Protein AF-A0A2M9IQR4-F1 (afdb_monomer_lite)

pLDDT: mean 74.5, std 19.41, range [40.22, 96.88]

Secondary structure (DSSP, 8-state):
--HHHHHHHHHHHHHHHHHHHTTSTT--HHHHHHHHHHHHTTSPPPPTTSSPTT--TT-TT---SS--TT--------

Radius of gyration: 16.99 Å; chains: 1; bounding box: 28×40×50 Å

Sequence (78 aa):
MCEPVDDFHRTVSLLVALAVYTHVPGADPEFIDAVGPALSASLPEPPPGVFPPGFDPRGGRGSSPGCPWWGRRRGRRG

Structure (mmCIF, N/CA/C/O backbone):
data_AF-A0A2M9IQR4-F1
#
_entry.id   AF-A0A2M9IQR4-F1
#
loop_
_atom_site.group_PDB
_atom_site.id
_atom_site.type_symbol
_atom_site.label_atom_id
_atom_site.label_alt_id
_atom_site.label_comp_id
_atom_site.label_asym_id
_atom_site.label_entity_id
_atom_site.label_seq_id
_atom_site.pdbx_PDB_ins_code
_atom_site.Cartn_x
_atom_site.Cartn_y
_atom_site.Cartn_z
_atom_site.occupancy
_atom_site.B_iso_or_equiv
_atom_site.auth_seq_id
_atom_site.auth_comp_id
_atom_site.auth_asym_id
_atom_site.auth_atom_id
_atom_site.pdbx_PDB_model_num
ATOM 1 N N . MET A 1 1 ? 0.107 -11.989 22.562 1.00 47.59 1 MET A N 1
ATOM 2 C CA . MET A 1 1 ? 0.114 -11.936 21.091 1.00 47.59 1 MET A CA 1
ATOM 3 C C . MET A 1 1 ? -1.044 -11.044 20.685 1.00 47.59 1 MET A C 1
ATOM 5 O O . MET A 1 1 ? -2.187 -11.437 20.884 1.00 47.59 1 MET A O 1
ATOM 9 N N . CYS A 1 2 ? -0.772 -9.801 20.286 1.00 51.16 2 CYS A N 1
ATOM 10 C CA . CYS A 1 2 ? -1.805 -8.912 19.755 1.00 51.16 2 CYS A CA 1
ATOM 11 C C . CYS A 1 2 ? -1.838 -9.103 18.237 1.00 51.16 2 CYS A C 1
ATOM 13 O O . CYS A 1 2 ? -1.282 -8.291 17.512 1.00 51.16 2 CYS A O 1
ATOM 15 N N . GLU A 1 3 ? -2.501 -10.164 17.775 1.00 62.03 3 GLU A N 1
ATOM 16 C CA . GLU A 1 3 ? -2.727 -10.471 16.350 1.00 62.03 3 GLU A CA 1
ATOM 17 C C . GLU A 1 3 ? -3.052 -9.248 15.455 1.00 62.03 3 GLU A C 1
ATOM 19 O O . GLU A 1 3 ? -2.488 -9.153 14.366 1.00 62.03 3 GLU A O 1
ATOM 24 N N . PRO A 1 4 ? -3.877 -8.261 15.877 1.00 68.81 4 PRO A N 1
ATOM 25 C CA . PRO A 1 4 ? -4.175 -7.102 15.027 1.00 68.81 4 PRO A CA 1
ATOM 26 C C . PRO A 1 4 ? -2.990 -6.154 14.781 1.00 68.81 4 PRO A C 1
ATOM 28 O O . PRO A 1 4 ? -3.000 -5.427 13.789 1.00 68.81 4 PRO A O 1
ATOM 31 N N . VAL A 1 5 ? -1.972 -6.127 15.653 1.00 74.94 5 VAL A N 1
ATOM 32 C CA . VAL A 1 5 ? -0.795 -5.263 15.444 1.00 74.94 5 VAL A CA 1
ATOM 33 C C . VAL A 1 5 ? 0.152 -5.872 14.412 1.00 74.94 5 VAL A C 1
ATOM 35 O 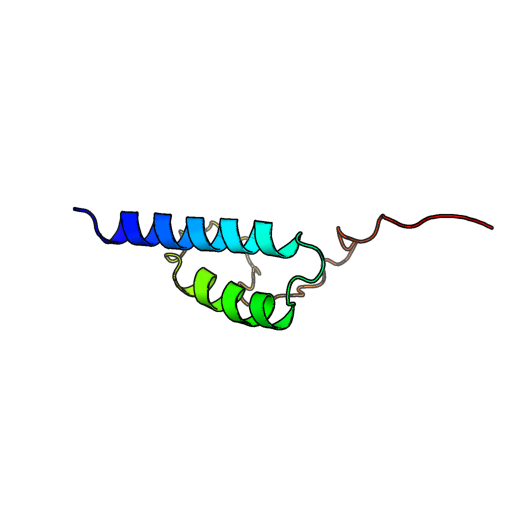O . VAL A 1 5 ? 0.677 -5.162 13.557 1.00 74.94 5 VAL A O 1
ATOM 38 N N . ASP A 1 6 ? 0.316 -7.194 14.451 1.00 81.56 6 ASP A N 1
ATOM 39 C CA . ASP A 1 6 ? 1.132 -7.935 13.493 1.00 81.56 6 ASP A CA 1
ATOM 40 C C . ASP A 1 6 ? 0.529 -7.869 12.082 1.00 81.56 6 ASP A C 1
ATOM 42 O O . ASP A 1 6 ? 1.258 -7.644 11.112 1.00 81.56 6 ASP A O 1
ATOM 46 N N . ASP A 1 7 ? -0.798 -7.968 11.957 1.00 85.94 7 ASP A N 1
ATOM 47 C CA . ASP A 1 7 ? -1.478 -7.848 10.662 1.00 85.94 7 ASP A CA 1
ATOM 48 C C . ASP A 1 7 ? -1.369 -6.433 10.066 1.00 85.94 7 ASP A C 1
ATOM 50 O O . ASP A 1 7 ? -1.070 -6.273 8.878 1.00 85.94 7 ASP A O 1
ATOM 54 N N . PHE A 1 8 ? -1.475 -5.392 10.903 1.00 87.88 8 PHE A N 1
ATOM 55 C CA . PHE A 1 8 ? -1.219 -4.013 10.478 1.00 87.88 8 PHE A CA 1
ATOM 56 C C . PHE A 1 8 ? 0.208 -3.848 9.937 1.00 87.88 8 PHE A C 1
ATOM 58 O O . PHE A 1 8 ? 0.403 -3.340 8.829 1.00 87.88 8 PHE A O 1
ATOM 65 N N . HIS A 1 9 ? 1.213 -4.318 10.684 1.00 90.44 9 HIS A N 1
ATOM 66 C CA . HIS A 1 9 ? 2.620 -4.226 10.283 1.00 90.44 9 HIS A CA 1
ATOM 67 C C . HIS A 1 9 ? 2.888 -4.986 8.981 1.00 90.44 9 HIS A C 1
ATOM 69 O O . HIS A 1 9 ? 3.617 -4.498 8.108 1.00 90.44 9 HIS A O 1
ATOM 75 N N . ARG A 1 10 ? 2.279 -6.164 8.823 1.00 91.38 10 ARG A N 1
ATOM 76 C CA . ARG A 1 10 ? 2.375 -6.973 7.608 1.00 91.38 10 ARG A CA 1
ATOM 77 C C . ARG A 1 10 ? 1.757 -6.259 6.410 1.00 91.38 10 ARG A C 1
ATOM 79 O O . ARG A 1 10 ? 2.404 -6.171 5.367 1.00 91.38 10 ARG A O 1
ATOM 86 N N . THR A 1 11 ? 0.555 -5.713 6.563 1.00 92.44 11 THR A N 1
ATOM 87 C CA . THR A 1 11 ? -0.148 -4.985 5.498 1.00 92.44 11 THR A CA 1
ATOM 88 C C . THR A 1 11 ? 0.633 -3.743 5.069 1.00 92.44 11 THR A C 1
ATOM 90 O O . THR A 1 11 ? 0.858 -3.536 3.875 1.00 92.44 11 THR A O 1
ATOM 93 N N . VAL A 1 12 ? 1.153 -2.964 6.024 1.00 93.19 12 VAL A N 1
ATOM 94 C CA . VAL A 1 12 ? 2.018 -1.809 5.731 1.00 93.19 12 VAL A CA 1
ATOM 95 C C . VAL A 1 12 ? 3.302 -2.241 5.020 1.00 93.19 12 VAL A C 1
ATOM 97 O O . VAL A 1 12 ? 3.701 -1.612 4.042 1.00 93.19 12 VAL A O 1
ATOM 100 N N . SER A 1 13 ? 3.929 -3.339 5.446 1.00 95.75 13 SER A N 1
ATOM 101 C CA . SER A 1 13 ? 5.144 -3.854 4.798 1.00 95.75 13 SER A CA 1
ATOM 102 C C . SER A 1 13 ? 4.895 -4.260 3.341 1.00 95.75 13 SER A C 1
ATOM 104 O O . SER A 1 13 ? 5.715 -3.963 2.470 1.00 95.75 13 SER A O 1
ATOM 106 N N . LEU A 1 14 ? 3.748 -4.883 3.050 1.00 95.50 14 LEU A N 1
ATOM 107 C CA . LEU A 1 14 ? 3.344 -5.230 1.683 1.00 95.50 14 LEU A CA 1
ATOM 108 C C . LEU A 1 14 ? 3.059 -3.985 0.832 1.00 95.50 14 LEU A C 1
ATOM 110 O O . LEU A 1 14 ? 3.473 -3.935 -0.325 1.00 95.50 14 LEU A O 1
ATOM 114 N N . LEU A 1 15 ? 2.427 -2.955 1.404 1.00 95.75 15 LEU A N 1
ATOM 115 C CA . LEU A 1 15 ? 2.215 -1.670 0.728 1.00 95.75 15 LEU A CA 1
ATOM 116 C C . LEU A 1 15 ? 3.538 -0.965 0.400 1.00 95.75 15 LEU A C 1
ATOM 118 O O . LEU A 1 15 ? 3.700 -0.444 -0.702 1.00 95.75 15 LEU A O 1
ATOM 122 N N . VAL A 1 16 ? 4.509 -0.985 1.318 1.00 96.25 16 VAL A N 1
ATOM 123 C CA . VAL A 1 16 ? 5.852 -0.433 1.075 1.00 96.25 16 VAL A CA 1
ATOM 124 C C . VAL A 1 16 ? 6.560 -1.204 -0.039 1.00 96.25 16 VAL A C 1
ATOM 126 O O . VAL A 1 16 ? 7.124 -0.590 -0.945 1.00 96.25 16 VAL A O 1
ATOM 129 N N . ALA A 1 17 ? 6.498 -2.538 -0.024 1.00 96.88 17 ALA A N 1
ATOM 130 C CA . ALA A 1 17 ? 7.075 -3.361 -1.085 1.00 96.88 17 ALA A CA 1
ATOM 131 C C . ALA A 1 17 ? 6.433 -3.070 -2.453 1.00 96.88 17 ALA A C 1
ATOM 133 O O . ALA A 1 17 ? 7.149 -2.927 -3.446 1.00 96.88 17 ALA A O 1
ATOM 134 N N . LEU A 1 18 ? 5.105 -2.906 -2.503 1.00 95.69 18 LEU A N 1
ATOM 135 C CA . LEU A 1 18 ? 4.390 -2.525 -3.722 1.00 95.69 18 LEU A CA 1
ATOM 136 C C . LEU A 1 18 ? 4.817 -1.133 -4.215 1.00 95.69 18 LEU A C 1
ATOM 138 O O . LEU A 1 18 ? 5.067 -0.955 -5.406 1.00 95.69 18 LEU A O 1
ATOM 142 N N . ALA A 1 19 ? 4.981 -0.163 -3.311 1.00 93.88 19 ALA A N 1
ATOM 143 C CA . ALA A 1 19 ? 5.465 1.175 -3.651 1.00 93.88 19 ALA A CA 1
ATOM 144 C C . ALA A 1 19 ? 6.872 1.141 -4.271 1.00 93.88 19 ALA A C 1
ATOM 146 O O . ALA A 1 19 ? 7.131 1.820 -5.268 1.00 93.88 19 ALA A O 1
ATOM 147 N N . VAL A 1 20 ? 7.770 0.311 -3.735 1.00 96.56 20 VAL A N 1
ATOM 148 C CA . VAL A 1 20 ? 9.098 0.090 -4.327 1.00 96.56 20 VAL A CA 1
ATOM 149 C C . VAL A 1 20 ? 8.981 -0.588 -5.696 1.00 96.56 20 VAL A C 1
ATOM 151 O O . VAL A 1 20 ? 9.631 -0.146 -6.643 1.00 96.56 20 VAL A O 1
ATOM 154 N N . TYR A 1 21 ? 8.114 -1.598 -5.835 1.00 95.06 21 TYR A N 1
ATOM 155 C CA . TYR A 1 21 ? 7.883 -2.295 -7.104 1.00 95.06 21 TYR A CA 1
ATOM 156 C C . TYR A 1 21 ? 7.450 -1.343 -8.227 1.00 95.06 21 TYR A C 1
ATOM 158 O O . TYR A 1 21 ? 7.941 -1.475 -9.343 1.00 95.06 21 TYR A O 1
ATOM 166 N N . THR A 1 22 ? 6.637 -0.321 -7.935 1.00 94.81 22 THR A N 1
ATOM 167 C CA . THR A 1 22 ? 6.201 0.667 -8.948 1.00 94.81 22 THR A CA 1
ATOM 168 C C . THR A 1 22 ? 7.346 1.423 -9.638 1.00 94.81 22 THR A C 1
ATOM 170 O O . THR A 1 22 ? 7.159 1.968 -10.723 1.00 94.81 22 THR A O 1
ATOM 173 N N . HIS A 1 23 ? 8.537 1.453 -9.032 1.00 95.44 23 HIS A N 1
ATOM 174 C CA . HIS A 1 23 ? 9.716 2.125 -9.582 1.00 95.44 23 HIS A CA 1
ATOM 175 C C . HIS A 1 23 ? 10.612 1.186 -10.406 1.00 95.44 23 HIS A C 1
ATOM 177 O O . HIS A 1 23 ? 11.593 1.638 -11.003 1.00 95.44 23 HIS A O 1
ATOM 183 N N . VAL A 1 24 ? 10.300 -0.113 -10.447 1.00 96.81 24 VAL A N 1
ATOM 184 C CA . VAL A 1 24 ? 11.045 -1.104 -11.227 1.00 96.81 24 VAL A CA 1
ATOM 185 C C . VAL A 1 24 ? 10.694 -0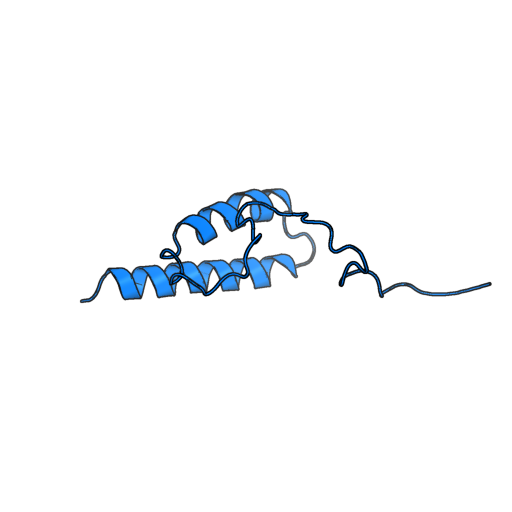.949 -12.716 1.00 96.81 24 VAL A C 1
ATOM 187 O O . VAL A 1 24 ? 9.515 -0.896 -13.070 1.00 96.81 24 VAL A O 1
ATOM 190 N N . PRO A 1 25 ? 11.684 -0.884 -13.628 1.00 95.75 25 PRO A N 1
ATOM 191 C CA . PRO A 1 25 ? 11.417 -0.846 -15.063 1.00 95.75 25 PRO A CA 1
ATOM 192 C C . PRO A 1 25 ? 10.603 -2.061 -15.520 1.00 95.75 25 PRO A C 1
ATOM 194 O O . PRO A 1 25 ? 11.001 -3.198 -15.283 1.00 95.75 25 PRO A O 1
ATOM 197 N N . GLY A 1 26 ? 9.480 -1.814 -16.198 1.00 94.88 26 GLY A N 1
ATOM 198 C CA . GLY A 1 26 ? 8.573 -2.875 -16.643 1.00 94.88 26 GLY A CA 1
ATOM 199 C C . GLY A 1 26 ? 7.647 -3.417 -15.551 1.00 94.88 26 GLY A C 1
ATOM 200 O O . GLY A 1 26 ? 7.056 -4.473 -15.754 1.00 94.88 26 GLY A O 1
ATOM 201 N N . ALA A 1 27 ? 7.520 -2.725 -14.412 1.00 94.75 27 ALA A N 1
ATOM 202 C CA . ALA A 1 27 ? 6.500 -3.037 -13.417 1.00 94.75 27 ALA A CA 1
ATOM 203 C C . ALA A 1 27 ? 5.102 -3.037 -14.049 1.00 94.75 27 ALA A C 1
ATOM 205 O O . ALA A 1 27 ? 4.766 -2.131 -14.815 1.00 94.75 27 ALA A O 1
ATOM 206 N N . ASP A 1 28 ? 4.312 -4.060 -13.725 1.00 96.56 28 ASP A N 1
ATOM 207 C CA . ASP A 1 28 ? 2.986 -4.256 -14.299 1.00 96.56 28 ASP A CA 1
ATOM 208 C C . ASP A 1 28 ? 1.971 -3.272 -13.683 1.00 96.56 28 ASP A C 1
ATOM 210 O O . ASP A 1 28 ? 1.678 -3.367 -12.483 1.00 96.56 28 ASP A O 1
ATOM 214 N N . PRO A 1 29 ? 1.439 -2.313 -14.466 1.00 92.56 29 PRO A N 1
ATOM 215 C CA . PRO A 1 29 ? 0.476 -1.347 -13.958 1.00 92.56 29 PRO A CA 1
ATOM 216 C C . PRO A 1 29 ? -0.854 -1.998 -13.562 1.00 92.56 29 PRO A C 1
ATOM 218 O O . PRO A 1 29 ? -1.457 -1.551 -12.589 1.00 92.56 29 PRO A O 1
ATOM 221 N N . GLU A 1 30 ? -1.292 -3.066 -14.243 1.00 95.12 30 GLU A N 1
ATOM 222 C CA . GLU A 1 30 ? -2.560 -3.736 -13.914 1.00 95.12 30 GLU A CA 1
ATOM 223 C C . GLU A 1 30 ? -2.470 -4.448 -12.562 1.00 95.12 30 GLU A C 1
ATOM 225 O O . GLU A 1 30 ? -3.390 -4.368 -11.745 1.00 95.12 30 GLU A O 1
ATOM 230 N N . PHE A 1 31 ? -1.327 -5.074 -12.274 1.00 92.75 31 PHE A N 1
ATOM 231 C CA . PHE A 1 31 ? -1.043 -5.638 -10.958 1.00 92.75 31 PHE A CA 1
ATOM 232 C C . PHE A 1 31 ? -1.071 -4.578 -9.849 1.00 92.75 31 PHE A C 1
ATOM 234 O O . PHE A 1 31 ? -1.675 -4.803 -8.799 1.00 92.75 31 PHE A O 1
ATOM 241 N N . ILE A 1 32 ? -0.445 -3.417 -10.062 1.00 94.00 32 ILE A N 1
ATOM 242 C CA . ILE A 1 32 ? -0.411 -2.334 -9.064 1.00 94.00 32 ILE A CA 1
ATOM 243 C C . ILE A 1 32 ? -1.824 -1.802 -8.794 1.00 94.00 32 ILE A C 1
ATOM 245 O O . ILE A 1 32 ? -2.207 -1.657 -7.628 1.00 94.00 32 ILE A O 1
ATOM 249 N N . ASP A 1 33 ? -2.603 -1.567 -9.853 1.00 92.00 33 ASP A N 1
ATOM 250 C CA . ASP A 1 33 ? -3.976 -1.062 -9.761 1.00 92.00 33 ASP A CA 1
ATOM 251 C C . ASP A 1 33 ? -4.926 -2.070 -9.096 1.00 92.00 33 ASP A C 1
ATOM 253 O O . ASP A 1 33 ? -5.858 -1.668 -8.399 1.00 92.00 33 ASP A O 1
ATOM 257 N N . ALA A 1 34 ? -4.680 -3.375 -9.248 1.00 92.81 34 ALA A N 1
ATOM 258 C CA . ALA A 1 34 ? -5.465 -4.413 -8.585 1.00 92.81 34 ALA A CA 1
ATOM 259 C C . ALA A 1 34 ? -5.075 -4.602 -7.108 1.00 92.81 34 ALA A C 1
ATOM 261 O O . ALA A 1 34 ? -5.937 -4.690 -6.229 1.00 92.81 34 ALA A O 1
ATOM 262 N N . VAL A 1 35 ? -3.774 -4.676 -6.814 1.00 92.25 35 VAL A N 1
ATOM 263 C CA . VAL A 1 35 ? -3.271 -5.065 -5.486 1.00 92.25 35 VAL A CA 1
ATOM 264 C C . VAL A 1 35 ? -3.240 -3.892 -4.509 1.00 92.25 35 VAL A C 1
ATOM 266 O O . VAL A 1 35 ? -3.499 -4.084 -3.320 1.00 92.25 35 VAL A O 1
ATOM 269 N N . GLY A 1 36 ? -2.977 -2.672 -4.984 1.00 91.25 36 GLY A N 1
ATOM 270 C CA . GLY A 1 36 ? -2.915 -1.477 -4.139 1.00 91.25 36 GLY A CA 1
ATOM 271 C C . GLY A 1 36 ? -4.194 -1.252 -3.320 1.00 91.25 36 GLY A C 1
ATOM 272 O O . GLY A 1 36 ? -4.121 -1.219 -2.087 1.00 91.25 36 GLY A O 1
ATOM 273 N N . PRO A 1 37 ? -5.375 -1.165 -3.962 1.00 88.00 37 PRO A N 1
ATOM 274 C CA . PRO A 1 37 ? -6.646 -1.008 -3.262 1.00 88.00 37 PRO A CA 1
ATOM 275 C C . PRO A 1 37 ? -6.948 -2.166 -2.306 1.00 88.00 37 PRO A C 1
ATOM 277 O O . PRO A 1 37 ? -7.373 -1.921 -1.176 1.00 88.00 37 PRO A O 1
ATOM 280 N N . ALA A 1 38 ? -6.672 -3.409 -2.716 1.00 89.00 38 ALA A N 1
ATOM 281 C CA . ALA A 1 38 ? -6.922 -4.597 -1.900 1.00 89.00 38 ALA A CA 1
ATOM 282 C C . ALA A 1 38 ? -6.120 -4.587 -0.586 1.00 89.00 38 ALA A C 1
ATOM 284 O O . ALA A 1 38 ? -6.670 -4.865 0.480 1.00 89.00 38 ALA A O 1
ATOM 285 N N . LEU A 1 39 ? -4.841 -4.201 -0.645 1.00 90.44 39 LEU A N 1
ATOM 286 C CA . LEU A 1 39 ? -4.006 -4.048 0.548 1.00 90.44 39 LEU A CA 1
ATOM 287 C C . LEU A 1 39 ? -4.458 -2.865 1.411 1.00 90.44 39 LEU A C 1
ATOM 289 O O . LEU A 1 39 ? -4.546 -2.992 2.629 1.00 90.44 39 LEU A O 1
ATOM 293 N N . SER A 1 40 ? -4.792 -1.726 0.796 1.00 88.25 40 SER A N 1
ATOM 294 C CA . SER A 1 40 ? -5.241 -0.542 1.542 1.00 88.25 40 SER A CA 1
ATOM 295 C C . SER A 1 40 ? -6.547 -0.775 2.309 1.00 88.25 40 SER A C 1
ATOM 297 O O . SER A 1 40 ? -6.709 -0.248 3.404 1.00 88.25 40 SER A O 1
ATOM 299 N N . ALA A 1 41 ? -7.445 -1.615 1.783 1.00 87.19 41 ALA A N 1
ATOM 300 C CA . ALA A 1 41 ? -8.712 -1.963 2.425 1.00 87.19 41 ALA A CA 1
ATOM 301 C C . ALA A 1 41 ? -8.546 -2.837 3.681 1.00 87.19 41 ALA A C 1
ATOM 303 O O . ALA A 1 41 ? -9.483 -2.952 4.465 1.00 87.19 41 ALA A O 1
ATOM 304 N N . SER A 1 42 ? -7.372 -3.450 3.865 1.00 86.25 42 SER A N 1
ATOM 305 C CA . SER A 1 42 ? -7.046 -4.244 5.057 1.00 86.25 42 SER A CA 1
ATOM 306 C C . SER A 1 42 ? -6.484 -3.384 6.196 1.00 86.25 42 SER A C 1
ATOM 308 O O . SER A 1 42 ? -6.266 -3.882 7.297 1.00 86.25 42 SER A O 1
ATOM 310 N N . LEU A 1 43 ? -6.240 -2.090 5.956 1.00 86.44 43 LEU A N 1
ATOM 311 C CA . LEU A 1 43 ? -5.811 -1.177 7.008 1.00 86.44 43 LEU A CA 1
ATOM 312 C C . LEU A 1 43 ? -6.978 -0.864 7.960 1.00 86.44 43 LEU A C 1
ATOM 314 O O . LEU A 1 43 ? -8.125 -0.763 7.522 1.00 86.44 43 LEU A O 1
ATOM 318 N N . PRO A 1 44 ? -6.697 -0.678 9.261 1.00 82.62 44 PRO A N 1
ATOM 319 C CA . PRO A 1 44 ? -7.707 -0.262 10.218 1.00 82.62 44 PRO A CA 1
ATOM 320 C C . PRO A 1 44 ? -8.278 1.105 9.833 1.00 82.62 44 PRO A C 1
ATOM 322 O O . PRO A 1 44 ? -7.568 1.963 9.300 1.00 82.62 44 PRO A O 1
ATOM 325 N N . GLU A 1 45 ? -9.559 1.305 10.147 1.00 77.62 45 GLU A N 1
ATOM 326 C CA . GLU A 1 45 ? -10.238 2.577 9.914 1.00 77.62 45 GLU A CA 1
ATOM 327 C C . GLU A 1 45 ? -9.465 3.706 10.626 1.00 77.62 45 GLU A C 1
ATOM 329 O O . GLU A 1 45 ? -9.152 3.595 11.820 1.00 77.62 45 GLU A O 1
ATOM 334 N N . PRO A 1 46 ? -9.117 4.789 9.917 1.00 70.81 46 PRO A N 1
ATOM 335 C CA . PRO A 1 46 ? -8.384 5.893 10.507 1.00 70.81 46 PRO A CA 1
ATOM 336 C C . PRO A 1 46 ? -9.234 6.615 11.561 1.00 70.81 46 PRO A C 1
ATOM 338 O O . PRO A 1 46 ? -10.461 6.682 11.446 1.00 70.81 46 PRO A O 1
ATOM 341 N N . PRO A 1 47 ? -8.594 7.198 12.590 1.00 74.88 47 PRO A N 1
ATOM 342 C CA . PRO A 1 47 ? -9.319 7.904 13.629 1.00 74.88 47 PRO A CA 1
ATOM 343 C C . PRO A 1 47 ? -10.152 9.068 13.057 1.00 74.88 47 PRO A C 1
ATOM 345 O O . PRO A 1 47 ? -9.726 9.745 12.112 1.00 74.88 47 PRO A O 1
ATOM 348 N N . PRO A 1 48 ? -11.341 9.338 13.626 1.00 71.06 48 PRO A N 1
ATOM 349 C CA . PRO A 1 48 ? -12.202 10.420 13.166 1.00 71.06 48 PRO A CA 1
ATOM 350 C C . PRO A 1 48 ? -11.476 11.768 13.275 1.00 71.06 48 PRO A C 1
ATOM 352 O O . PRO A 1 48 ? -10.857 12.074 14.293 1.00 71.06 48 PRO A O 1
ATOM 355 N N . GLY A 1 49 ? -11.548 12.577 12.216 1.00 67.00 49 GLY A N 1
ATOM 356 C CA . GLY A 1 49 ? -10.879 13.883 12.135 1.00 67.00 49 GLY A CA 1
ATOM 357 C C . GLY A 1 49 ? -9.475 13.873 11.517 1.00 67.00 49 GLY 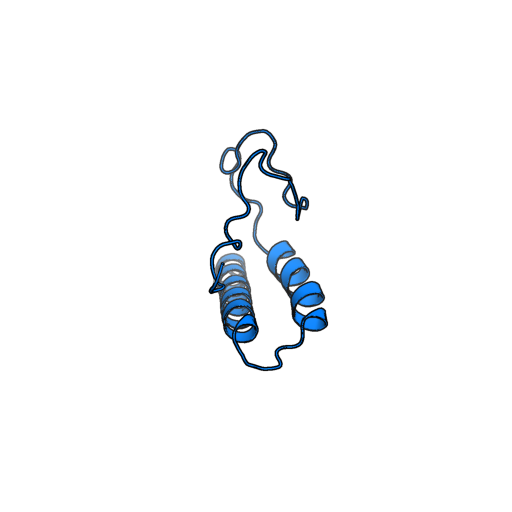A C 1
ATOM 358 O O . GLY A 1 49 ? -8.895 14.944 11.362 1.00 67.00 49 GLY A O 1
ATOM 359 N N . VAL A 1 50 ? -8.937 12.711 11.116 1.00 69.38 50 VAL A N 1
ATOM 360 C CA . VAL A 1 50 ? -7.677 12.632 10.340 1.00 69.38 50 VAL A CA 1
ATOM 361 C C . VAL A 1 50 ? -7.831 13.238 8.948 1.00 69.38 50 VAL A C 1
ATOM 363 O O . VAL A 1 50 ? -6.894 13.838 8.421 1.00 69.38 50 VAL A O 1
ATOM 366 N N . PHE A 1 51 ? -9.011 13.096 8.350 1.00 67.06 51 PHE A N 1
ATOM 367 C CA . PHE A 1 51 ? -9.256 13.591 7.009 1.00 67.06 51 PHE A CA 1
ATOM 368 C C . PHE A 1 51 ? -10.006 14.922 7.017 1.00 67.06 51 PHE A C 1
ATOM 370 O O . PHE A 1 51 ? -10.975 15.076 7.767 1.00 67.06 51 PHE A O 1
ATOM 377 N N . PRO A 1 52 ? -9.596 15.882 6.168 1.00 73.94 52 PRO A N 1
ATOM 378 C CA . PRO A 1 52 ? -10.327 17.126 6.009 1.00 73.94 52 PRO A CA 1
ATOM 379 C C . PRO A 1 52 ? -11.752 16.862 5.492 1.00 73.94 52 PRO A C 1
ATOM 381 O O . PRO A 1 52 ? -11.982 15.891 4.762 1.00 73.94 52 PRO A O 1
ATOM 384 N N . PRO A 1 53 ? -12.722 17.729 5.835 1.00 68.75 53 PRO A N 1
ATOM 385 C CA . PRO A 1 53 ? -14.078 17.622 5.313 1.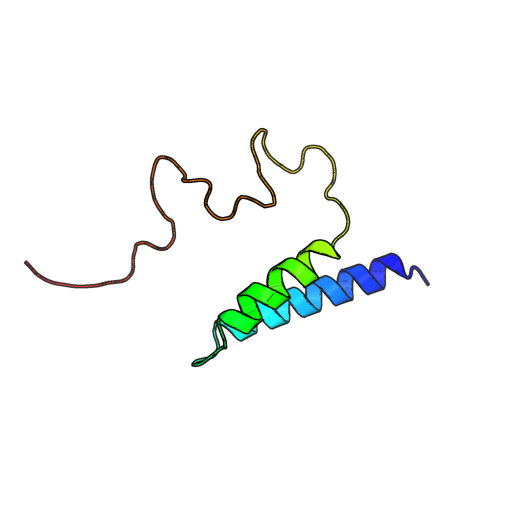00 68.75 53 PRO A CA 1
ATOM 386 C C . PRO A 1 53 ? -14.053 17.667 3.777 1.00 68.75 53 PRO A C 1
ATOM 388 O O . PRO A 1 53 ? -13.515 18.604 3.189 1.00 68.75 53 PRO A O 1
ATOM 391 N N . GLY A 1 54 ? -14.612 16.637 3.134 1.00 64.62 54 GLY A N 1
ATOM 392 C CA . GLY A 1 54 ? -14.592 16.465 1.674 1.00 64.62 54 GLY A CA 1
ATOM 393 C C . GLY A 1 54 ? -13.525 15.501 1.139 1.00 64.62 54 GLY A C 1
ATOM 394 O O . GLY A 1 54 ? -13.400 15.362 -0.075 1.00 64.62 54 GLY A O 1
ATOM 395 N N . PHE A 1 55 ? -12.766 14.824 2.005 1.00 62.75 55 PHE A N 1
ATOM 396 C CA . PHE A 1 55 ? -11.889 13.729 1.592 1.00 62.75 55 PHE A CA 1
ATOM 397 C C . PHE A 1 55 ? -12.716 12.506 1.176 1.00 62.75 55 PHE A C 1
ATOM 399 O O . PHE A 1 55 ? -13.404 11.909 2.003 1.00 62.75 55 PHE A O 1
ATOM 406 N N . ASP A 1 56 ? -12.642 12.138 -0.101 1.00 61.16 56 ASP A N 1
ATOM 407 C CA . ASP A 1 56 ? -13.176 10.879 -0.616 1.00 61.16 56 ASP A CA 1
ATOM 408 C C . ASP A 1 56 ? -12.049 9.825 -0.642 1.00 61.16 56 ASP A C 1
ATOM 410 O O . ASP A 1 56 ? -11.151 9.929 -1.484 1.00 61.16 56 ASP A O 1
ATOM 414 N N . PRO A 1 57 ? -12.075 8.797 0.232 1.00 54.97 57 PRO A N 1
ATOM 415 C CA . PRO A 1 57 ? -11.064 7.736 0.268 1.00 54.97 57 PRO A CA 1
ATOM 416 C C . PRO A 1 57 ? -11.028 6.880 -1.005 1.00 54.97 57 PRO A C 1
ATOM 418 O O . PRO A 1 57 ? -10.047 6.184 -1.255 1.00 54.97 57 PRO A O 1
ATOM 421 N N . ARG A 1 58 ? -12.101 6.909 -1.807 1.00 54.62 58 ARG A N 1
ATOM 422 C CA . ARG A 1 58 ? -12.211 6.226 -3.106 1.00 54.62 58 ARG A CA 1
ATOM 423 C C . ARG A 1 58 ? -12.022 7.191 -4.280 1.00 54.62 58 ARG A C 1
ATOM 425 O O . ARG A 1 58 ? -11.929 6.757 -5.427 1.00 54.62 58 ARG A O 1
ATOM 432 N N . GLY A 1 59 ? -11.912 8.485 -3.993 1.00 51.75 59 GLY A N 1
ATOM 433 C CA . GLY A 1 59 ? -11.779 9.582 -4.942 1.00 51.75 59 GLY A CA 1
ATOM 434 C C . GLY A 1 59 ? -10.354 9.741 -5.451 1.00 51.75 59 GLY A C 1
ATOM 435 O O . GLY A 1 59 ? -9.753 10.813 -5.349 1.00 51.75 59 GLY A O 1
ATOM 436 N N . GLY A 1 60 ? -9.802 8.688 -6.053 1.00 52.31 60 GLY A N 1
ATOM 437 C CA . GLY A 1 60 ? -8.729 8.877 -7.018 1.00 52.31 60 GLY A CA 1
ATOM 438 C C . GLY A 1 60 ? -9.235 9.835 -8.098 1.00 52.31 60 GLY A C 1
ATOM 439 O O . GLY A 1 60 ? -10.114 9.469 -8.872 1.00 52.31 60 GLY A O 1
ATOM 440 N N . ARG A 1 61 ? -8.660 11.046 -8.155 1.00 49.22 61 ARG A N 1
ATOM 441 C CA . ARG A 1 61 ? -9.028 12.183 -9.035 1.00 49.22 61 ARG A CA 1
ATOM 442 C C . ARG A 1 61 ? -10.124 13.117 -8.495 1.00 49.22 61 ARG A C 1
ATOM 444 O O . ARG A 1 61 ? -10.963 13.599 -9.248 1.00 49.22 61 ARG A O 1
ATOM 451 N N . GLY A 1 62 ? -10.038 13.505 -7.227 1.00 42.12 62 GLY A N 1
ATOM 452 C CA . GLY A 1 62 ? -10.477 14.846 -6.837 1.00 42.12 62 GLY A CA 1
ATOM 453 C C . GLY A 1 62 ? -9.537 15.883 -7.457 1.00 42.12 62 GLY A C 1
ATOM 454 O O . GLY A 1 62 ? -8.434 16.099 -6.959 1.00 42.12 62 GLY A O 1
ATOM 455 N N . SER A 1 63 ? -9.923 16.477 -8.586 1.00 45.16 63 SER A N 1
ATOM 456 C CA . SER A 1 63 ? -9.229 17.622 -9.176 1.00 45.16 63 SER A CA 1
ATOM 457 C C . SER A 1 63 ? -9.038 18.713 -8.121 1.00 45.16 63 SER A C 1
ATOM 459 O O . SER A 1 63 ? -9.991 19.391 -7.747 1.00 45.16 63 SER A O 1
ATOM 461 N N . SER A 1 64 ? -7.802 18.913 -7.663 1.00 40.31 64 SER A N 1
ATOM 462 C CA . SER A 1 64 ? -7.404 20.180 -7.050 1.00 40.31 64 SER A CA 1
ATOM 463 C C . SER A 1 64 ? -7.667 21.285 -8.083 1.00 40.31 64 SER A C 1
ATOM 465 O O . SER A 1 64 ? -7.168 21.160 -9.211 1.00 40.31 64 SER A O 1
ATOM 467 N N . PRO A 1 65 ? -8.438 22.349 -7.781 1.00 45.69 65 PRO A N 1
ATOM 468 C CA . PRO A 1 65 ? -8.517 23.499 -8.664 1.00 45.69 65 PRO A CA 1
ATOM 469 C C . PRO A 1 65 ? -7.181 24.235 -8.550 1.00 45.69 65 PRO A C 1
ATOM 471 O O . PRO A 1 65 ? -6.985 25.108 -7.712 1.00 45.69 65 PRO A O 1
ATOM 474 N N . GLY A 1 66 ? -6.229 23.809 -9.374 1.00 48.56 66 GLY A N 1
ATOM 475 C CA . GLY A 1 66 ? -4.878 24.345 -9.414 1.00 48.56 66 GLY A CA 1
ATOM 476 C C . GLY A 1 66 ? -3.833 23.276 -9.122 1.00 48.56 66 GLY A C 1
ATOM 477 O O . GLY A 1 66 ? -3.643 22.865 -7.982 1.00 48.56 66 GLY A O 1
ATOM 478 N N . CYS A 1 67 ? -3.119 22.901 -10.183 1.00 40.22 67 CYS A N 1
ATOM 479 C CA . CYS A 1 67 ? -1.821 22.222 -10.189 1.00 40.22 67 CYS A CA 1
ATOM 480 C C . CYS A 1 67 ? -1.794 20.711 -9.859 1.00 40.22 67 CYS A C 1
ATOM 482 O O . CYS A 1 67 ? -1.790 20.319 -8.693 1.00 40.22 67 CYS A O 1
ATOM 484 N N . PRO A 1 68 ? -1.622 19.840 -10.874 1.00 46.97 68 PRO A N 1
ATOM 485 C CA . PRO A 1 68 ? -1.134 18.480 -10.661 1.00 46.97 68 PRO A CA 1
ATOM 486 C C . PRO A 1 68 ? 0.346 18.476 -10.239 1.00 46.97 68 PRO A C 1
ATOM 488 O O . PRO A 1 68 ? 1.214 19.023 -10.924 1.00 46.97 68 PRO A O 1
ATOM 491 N N . TRP A 1 69 ? 0.651 17.818 -9.118 1.00 53.78 69 TRP A N 1
ATOM 492 C CA . TRP A 1 69 ? 1.998 17.727 -8.531 1.00 53.78 69 TRP A CA 1
ATOM 493 C C . TRP A 1 69 ? 3.006 16.927 -9.380 1.00 53.78 69 TRP A C 1
ATOM 495 O O . TRP A 1 69 ? 4.212 17.053 -9.184 1.00 53.78 69 TRP A O 1
ATOM 505 N N . TRP A 1 70 ? 2.550 16.150 -10.367 1.00 55.62 70 TRP A N 1
ATOM 506 C CA . TRP A 1 70 ? 3.410 15.362 -11.264 1.00 55.62 70 TRP A CA 1
ATOM 507 C C . TRP A 1 70 ? 3.855 16.119 -12.534 1.00 55.62 70 TRP A C 1
ATOM 509 O O . TRP A 1 70 ? 4.577 15.580 -13.372 1.00 55.62 70 TRP A O 1
ATOM 519 N N . GLY A 1 71 ? 3.452 17.383 -12.697 1.00 46.78 71 GLY A N 1
ATOM 520 C CA . GLY A 1 71 ? 3.565 18.127 -13.956 1.00 46.78 71 GLY A CA 1
ATOM 521 C C . GLY A 1 71 ? 4.885 18.852 -14.252 1.00 46.78 71 GLY A C 1
ATOM 522 O O . GLY A 1 71 ? 4.866 19.782 -15.054 1.00 46.78 71 GLY A O 1
ATOM 523 N N . ARG A 1 72 ? 6.033 18.507 -13.645 1.00 51.28 72 ARG A N 1
ATOM 524 C CA . ARG A 1 72 ? 7.293 19.237 -13.924 1.00 51.28 72 ARG A CA 1
ATOM 525 C C . ARG A 1 72 ? 8.518 18.351 -14.147 1.00 51.28 72 ARG A C 1
ATOM 527 O O . ARG A 1 72 ? 9.513 18.467 -13.441 1.00 51.28 72 ARG A O 1
ATOM 534 N N . ARG A 1 73 ? 8.488 17.521 -15.191 1.00 55.62 73 ARG A N 1
ATOM 535 C CA . ARG A 1 73 ? 9.709 17.005 -15.842 1.00 55.62 73 ARG A CA 1
ATOM 536 C C . ARG A 1 73 ? 9.473 16.744 -17.329 1.00 55.62 73 ARG A C 1
ATOM 538 O O . ARG A 1 73 ? 9.082 15.633 -17.641 1.00 55.62 73 ARG A O 1
ATOM 545 N N . ARG A 1 74 ? 9.711 17.749 -18.190 1.00 53.28 74 ARG A N 1
ATOM 546 C CA . ARG A 1 74 ? 10.308 17.799 -19.567 1.00 53.28 74 ARG A CA 1
ATOM 547 C C . ARG A 1 74 ? 10.274 19.306 -19.928 1.00 53.28 74 ARG A C 1
ATOM 549 O O . ARG A 1 74 ? 9.262 19.933 -19.677 1.00 53.28 74 ARG A O 1
ATOM 556 N N . GLY A 1 75 ? 11.299 20.043 -20.352 1.00 47.12 75 GLY A N 1
ATOM 557 C CA . GLY A 1 75 ? 12.382 19.749 -21.277 1.00 47.12 75 GLY A CA 1
ATOM 558 C C . GLY A 1 75 ? 12.157 20.517 -22.595 1.00 47.12 75 GLY A C 1
ATOM 559 O O . GLY A 1 75 ? 11.415 20.026 -23.428 1.00 47.12 75 GLY A O 1
ATOM 560 N N . ARG A 1 76 ? 12.881 21.639 -22.784 1.00 52.81 76 ARG A N 1
ATOM 561 C CA . ARG A 1 76 ? 13.342 22.256 -24.060 1.00 52.81 76 ARG A CA 1
ATOM 562 C C . ARG A 1 76 ? 12.377 22.967 -25.052 1.00 52.81 76 ARG A C 1
ATOM 564 O O . ARG A 1 76 ? 11.508 22.341 -25.635 1.00 52.81 76 ARG A O 1
ATOM 571 N N . ARG A 1 77 ? 12.865 24.161 -25.448 1.00 48.75 77 ARG A N 1
ATOM 572 C CA . ARG A 1 77 ? 12.941 24.799 -26.792 1.00 48.75 77 ARG A CA 1
ATOM 573 C C . ARG A 1 77 ? 11.737 25.592 -27.318 1.00 48.75 77 ARG A C 1
ATOM 575 O O . ARG A 1 77 ? 10.626 25.089 -27.388 1.00 48.75 77 ARG A O 1
ATOM 582 N N . GLY A 1 78 ? 12.070 26.802 -27.768 1.00 46.16 78 GLY A N 1
ATOM 583 C CA . GLY A 1 78 ? 11.253 27.809 -28.433 1.00 46.16 7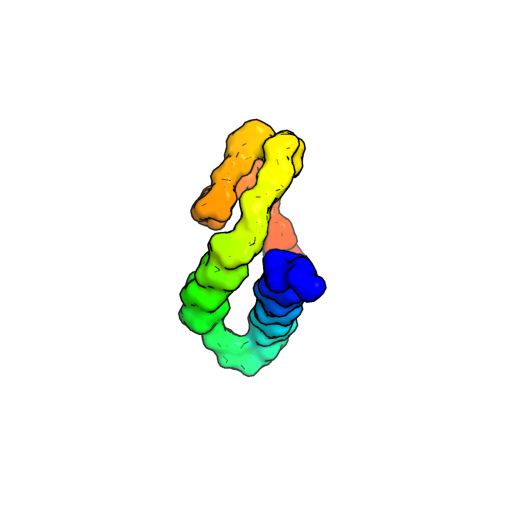8 GLY A CA 1
ATOM 584 C C . GLY A 1 78 ? 12.002 29.122 -28.343 1.00 46.16 78 GLY A C 1
ATOM 585 O O . GLY A 1 78 ? 11.647 29.897 -27.436 1.00 46.16 78 GLY A O 1
#

Foldseek 3Di:
DPVLVVQQVVLVVVLVVLVVLVPDVPRDPVCSVVVNVVSV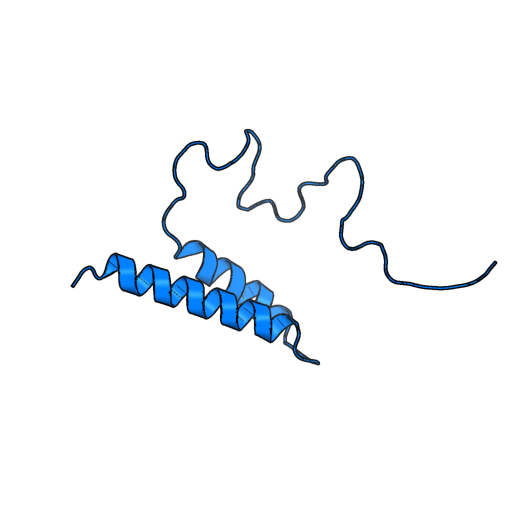VSHPDDDPPPDDPPDDPPPPDPDDPDDDPVPDDDDDDD